Protein AF-A0A024CBN4-F1 (afdb_monomer)

Nearest PDB structures (foldseek):
  3zwu-assembly2_B  TM=9.582E-01  e=3.124E-09  Pseudomonas fluorescens Pf0-1
  3nm7-assembly1_A  TM=3.975E-01  e=1.183E+00  Borreliella burgdorferi
  3nm7-assembly2_D  TM=4.005E-01  e=1.661E+00  Borreliella burgdorferi
  3n8b-assembly1_A  TM=3.983E-01  e=2.084E+00  Borreliella burgdorferi
  3kst-assembly2_B  TM=6.652E-01  e=7.237E+00  Bacteroides thetaiotaomicron VPI-5482

Sequence (114 aa):
YNWGQYDDRFNLDREPTAANRFGWIVEIDPFDPTTPPIKHTALGRFSHEGCETTVSGDGRVVVYSGDDRRFEYVYKFVSAGKLSGDKSVDRHLLSDGTLYVARFNEDGTLDWLP

Foldseek 3Di:
DPCCVPDVLPVCVNVVCSPVVDQFDWDDDPVDPVDDIDGLCQQDGAQWPDWDWDADPVAWIKTWTWHPDPPGWIKIWTFPDGDDVPPVVVVCRSNHTHMWTWDQDPVRDIDTHD

Structure (mmCIF, N/CA/C/O backbone):
data_AF-A0A024CBN4-F1
#
_entry.id   AF-A0A024CBN4-F1
#
loop_
_atom_site.group_PDB
_atom_site.id
_atom_site.type_symbol
_atom_site.label_atom_id
_atom_site.label_alt_id
_atom_site.label_comp_id
_atom_site.label_asym_id
_atom_site.label_entity_id
_atom_site.label_seq_id
_atom_site.pdbx_PDB_ins_code
_atom_site.Cartn_x
_atom_site.Cartn_y
_atom_site.Cartn_z
_atom_site.occupancy
_atom_site.B_iso_or_equiv
_atom_site.auth_seq_id
_atom_site.auth_comp_id
_atom_site.auth_asym_id
_atom_site.auth_atom_id
_atom_site.pdbx_PDB_model_num
ATOM 1 N N . TYR A 1 1 ? 9.087 6.570 -22.763 1.00 81.06 1 TYR A N 1
ATOM 2 C CA . TYR A 1 1 ? 10.556 6.422 -22.865 1.00 81.06 1 TYR A CA 1
ATOM 3 C C . TYR A 1 1 ? 10.876 5.125 -23.595 1.00 81.06 1 TYR A C 1
ATOM 5 O O . TYR A 1 1 ? 10.141 4.168 -23.399 1.00 81.06 1 TYR A O 1
ATOM 13 N N . ASN A 1 2 ? 11.951 5.066 -24.390 1.00 92.88 2 ASN A N 1
ATOM 14 C CA . ASN A 1 2 ? 12.305 3.885 -25.203 1.00 92.88 2 ASN A CA 1
ATOM 15 C C . ASN A 1 2 ? 13.410 3.015 -24.568 1.00 92.88 2 ASN A C 1
ATOM 17 O O . ASN A 1 2 ? 14.252 2.465 -25.269 1.00 92.88 2 ASN A O 1
ATOM 21 N N . TRP A 1 3 ? 13.445 2.891 -23.237 1.00 96.81 3 TRP A N 1
ATOM 22 C CA . TRP A 1 3 ? 14.526 2.173 -22.541 1.00 96.81 3 TRP A CA 1
ATOM 23 C C . TRP A 1 3 ? 14.627 0.685 -22.902 1.00 96.81 3 TRP A C 1
ATOM 25 O O . TRP A 1 3 ? 15.734 0.162 -22.944 1.00 96.81 3 TRP A O 1
ATOM 35 N N . GLY A 1 4 ? 13.520 0.023 -23.258 1.00 96.44 4 GLY A N 1
ATOM 36 C CA . GLY A 1 4 ? 13.527 -1.384 -23.691 1.00 96.44 4 GLY A CA 1
ATOM 37 C C . GLY A 1 4 ? 14.285 -1.661 -25.001 1.00 96.44 4 GLY A C 1
ATOM 38 O O . GLY A 1 4 ? 14.508 -2.820 -25.338 1.00 96.44 4 GLY A O 1
ATOM 39 N N . GLN A 1 5 ? 14.703 -0.621 -25.737 1.00 97.06 5 GLN A N 1
ATOM 40 C CA . GLN A 1 5 ? 15.617 -0.755 -26.882 1.00 97.06 5 GLN A CA 1
ATOM 41 C C . GLN A 1 5 ? 17.088 -0.912 -26.458 1.00 97.06 5 GLN A C 1
ATOM 43 O O . GLN A 1 5 ? 17.912 -1.297 -27.283 1.00 97.06 5 GLN A O 1
ATOM 48 N N . TYR A 1 6 ? 17.419 -0.600 -25.199 1.00 97.50 6 TYR A N 1
ATOM 49 C CA . TYR A 1 6 ? 18.797 -0.488 -24.709 1.00 97.50 6 TYR A CA 1
ATOM 50 C C . TYR A 1 6 ? 19.072 -1.281 -23.419 1.00 97.50 6 TYR A C 1
ATOM 52 O O . TYR A 1 6 ? 20.226 -1.602 -23.154 1.00 97.50 6 TYR A O 1
ATOM 60 N N . ASP A 1 7 ? 18.046 -1.597 -22.623 1.00 97.56 7 ASP A N 1
ATOM 61 C CA . ASP A 1 7 ? 18.143 -2.410 -21.403 1.00 97.56 7 ASP A CA 1
ATOM 62 C C . ASP A 1 7 ? 17.001 -3.441 -21.382 1.00 97.56 7 ASP A C 1
ATOM 64 O O . ASP A 1 7 ? 15.817 -3.084 -21.326 1.00 97.56 7 ASP A O 1
ATOM 68 N N . ASP A 1 8 ? 17.375 -4.724 -21.419 1.00 97.12 8 ASP A N 1
ATOM 69 C CA . ASP A 1 8 ? 16.457 -5.869 -21.464 1.00 97.12 8 ASP A CA 1
ATOM 70 C C . ASP A 1 8 ? 15.470 -5.876 -20.296 1.00 97.12 8 ASP A C 1
ATOM 72 O O . ASP A 1 8 ? 14.327 -6.297 -20.463 1.00 97.12 8 ASP A O 1
ATOM 76 N N . ARG A 1 9 ? 15.845 -5.310 -19.143 1.00 96.44 9 ARG A N 1
ATOM 77 C CA . ARG A 1 9 ? 14.968 -5.190 -17.970 1.00 96.44 9 ARG A CA 1
ATOM 78 C C . ARG A 1 9 ? 13.684 -4.406 -18.252 1.00 96.44 9 ARG A C 1
ATOM 80 O O . ARG A 1 9 ? 12.695 -4.592 -17.545 1.00 96.44 9 ARG A O 1
ATOM 87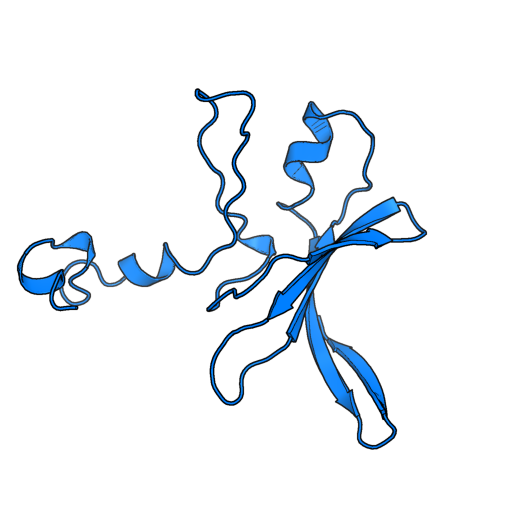 N N . PHE A 1 10 ? 13.693 -3.512 -19.240 1.00 97.25 10 PHE A N 1
ATOM 88 C CA . PHE A 1 10 ? 12.525 -2.730 -19.662 1.00 97.25 10 PHE A CA 1
ATOM 89 C C . PHE A 1 10 ? 11.892 -3.240 -20.963 1.00 97.25 10 PHE A C 1
ATOM 91 O O . PHE A 1 10 ? 10.952 -2.622 -21.464 1.00 97.25 10 PHE A O 1
ATOM 98 N N . ASN A 1 11 ? 12.393 -4.341 -21.522 1.00 97.25 11 ASN A N 1
ATOM 99 C CA . ASN A 1 11 ? 11.840 -4.979 -22.705 1.00 97.25 11 ASN A CA 1
ATOM 100 C C . ASN A 1 11 ? 10.884 -6.106 -22.286 1.00 97.25 11 ASN A C 1
ATOM 102 O O . ASN A 1 11 ? 11.325 -7.161 -21.843 1.00 97.25 11 ASN A O 1
ATOM 106 N N . LEU A 1 12 ? 9.573 -5.900 -22.439 1.00 95.62 12 LEU A N 1
ATOM 107 C CA . LEU A 1 12 ? 8.568 -6.882 -22.009 1.00 95.62 12 LEU A CA 1
ATOM 108 C C . LEU A 1 12 ? 8.529 -8.152 -22.872 1.00 95.62 12 LEU A C 1
ATOM 110 O O . LEU A 1 12 ? 8.056 -9.176 -22.388 1.00 95.62 12 LEU A O 1
ATOM 114 N N . ASP A 1 13 ? 9.066 -8.117 -24.094 1.00 96.62 13 ASP A N 1
ATOM 115 C CA . ASP A 1 13 ? 9.187 -9.317 -24.930 1.00 96.62 13 ASP A CA 1
ATOM 116 C C . ASP A 1 13 ? 10.303 -10.246 -24.418 1.00 96.62 13 ASP A C 1
ATOM 118 O O . ASP A 1 13 ? 10.256 -11.455 -24.642 1.00 96.62 13 ASP A O 1
ATOM 122 N N . ARG A 1 14 ? 11.307 -9.693 -23.717 1.00 97.44 14 ARG A N 1
ATOM 123 C CA . ARG A 1 14 ? 12.433 -10.442 -23.124 1.00 97.44 14 ARG A CA 1
ATOM 124 C C . ARG A 1 14 ? 12.229 -10.744 -21.639 1.00 97.44 14 ARG A C 1
ATOM 126 O O . ARG A 1 14 ? 12.519 -11.846 -21.188 1.00 97.44 14 ARG A O 1
ATOM 133 N N . GLU A 1 15 ? 11.700 -9.780 -20.893 1.00 97.44 15 GLU A N 1
ATOM 134 C CA . GLU A 1 15 ? 11.504 -9.819 -19.442 1.00 97.44 15 GLU A CA 1
ATOM 135 C C . GLU A 1 15 ? 10.019 -9.572 -19.086 1.00 97.44 15 GLU A C 1
ATOM 137 O O . GLU A 1 15 ? 9.667 -8.548 -18.488 1.00 97.44 15 GLU A O 1
ATOM 142 N N . PRO A 1 16 ? 9.102 -10.501 -19.418 1.00 96.62 16 PRO A N 1
ATOM 143 C CA . PRO A 1 16 ? 7.653 -10.267 -19.352 1.00 96.62 16 PRO A CA 1
ATOM 144 C C . PRO A 1 16 ? 7.123 -10.003 -17.936 1.00 96.62 16 PRO A C 1
ATOM 146 O O . PRO A 1 16 ? 6.111 -9.328 -17.754 1.00 96.62 16 PRO A O 1
ATOM 149 N N . THR A 1 17 ? 7.814 -10.487 -16.902 1.00 96.88 17 THR A N 1
ATOM 150 C CA . THR A 1 17 ? 7.438 -10.259 -15.497 1.00 96.88 17 THR A CA 1
ATOM 151 C C . THR A 1 17 ? 8.077 -9.001 -14.906 1.00 96.88 17 THR A C 1
ATOM 153 O O . THR A 1 17 ? 7.800 -8.657 -13.754 1.00 96.88 17 THR A O 1
ATOM 156 N N . ALA A 1 18 ? 8.911 -8.273 -15.664 1.00 95.81 18 ALA A N 1
ATOM 157 C CA . ALA A 1 18 ? 9.590 -7.077 -15.174 1.00 95.81 18 ALA A CA 1
ATOM 158 C C . ALA A 1 18 ? 8.634 -6.041 -14.608 1.00 95.81 18 ALA A C 1
ATOM 160 O O . ALA A 1 18 ? 8.855 -5.559 -13.498 1.00 95.81 18 ALA A O 1
ATOM 161 N N . ALA A 1 19 ? 7.539 -5.772 -15.317 1.00 95.50 19 ALA A N 1
ATOM 162 C CA . ALA A 1 19 ? 6.537 -4.808 -14.890 1.00 95.50 19 ALA A CA 1
ATOM 163 C C . ALA A 1 19 ? 5.934 -5.137 -13.512 1.00 95.50 19 ALA A C 1
ATOM 165 O O . ALA A 1 19 ? 5.609 -4.219 -12.757 1.00 95.50 19 ALA A O 1
ATOM 166 N N . ASN A 1 20 ? 5.825 -6.419 -13.145 1.00 97.69 20 ASN A N 1
ATOM 167 C CA . ASN A 1 20 ? 5.248 -6.846 -11.863 1.00 97.69 20 ASN A CA 1
ATOM 168 C C . ASN A 1 20 ? 6.157 -6.511 -10.672 1.00 97.69 20 ASN A C 1
ATOM 170 O O . ASN A 1 20 ? 5.701 -6.440 -9.535 1.00 97.69 20 ASN A O 1
ATOM 174 N N . ARG A 1 21 ? 7.443 -6.237 -10.919 1.00 97.31 21 ARG A N 1
ATOM 175 C CA . ARG A 1 21 ? 8.410 -5.830 -9.890 1.00 97.31 21 ARG A CA 1
ATOM 176 C C . ARG A 1 21 ? 8.324 -4.332 -9.548 1.00 97.31 21 ARG A C 1
ATOM 178 O O . ARG A 1 21 ? 9.074 -3.884 -8.683 1.00 97.31 21 ARG A O 1
ATOM 185 N N . PHE A 1 22 ? 7.435 -3.561 -10.180 1.00 97.19 22 PHE A N 1
ATOM 186 C CA . PHE A 1 22 ? 7.248 -2.115 -9.969 1.00 97.19 22 PHE A CA 1
ATOM 187 C C . PHE A 1 22 ? 5.781 -1.765 -9.673 1.00 97.19 22 PHE A C 1
ATOM 189 O O . PHE A 1 22 ? 4.898 -2.590 -9.904 1.00 97.19 22 PHE A O 1
ATOM 196 N N . GLY A 1 23 ? 5.537 -0.535 -9.202 1.00 97.56 23 GLY A N 1
ATOM 197 C CA . GLY A 1 23 ? 4.208 -0.063 -8.781 1.00 97.56 23 GLY A CA 1
ATOM 198 C C . GLY A 1 23 ? 3.876 -0.403 -7.326 1.00 97.56 23 GLY A C 1
ATOM 199 O O . GLY A 1 23 ? 2.732 -0.708 -7.020 1.00 97.56 23 GLY A O 1
ATOM 200 N N . TRP A 1 24 ? 4.884 -0.413 -6.452 1.00 98.44 24 TRP A N 1
ATOM 201 C CA . TRP A 1 24 ? 4.764 -0.766 -5.035 1.00 98.44 24 TRP A CA 1
ATOM 202 C C . TRP A 1 24 ? 5.156 0.428 -4.166 1.00 98.44 24 TRP A C 1
ATOM 204 O O . TRP A 1 24 ? 6.084 1.152 -4.534 1.00 98.44 24 TRP A O 1
ATOM 214 N N . ILE A 1 25 ? 4.534 0.569 -2.995 1.00 98.25 25 ILE A N 1
ATOM 215 C CA . ILE A 1 25 ? 5.074 1.411 -1.920 1.00 98.25 25 ILE A CA 1
ATOM 216 C C . ILE A 1 25 ? 6.395 0.798 -1.439 1.00 98.25 25 ILE A C 1
ATOM 218 O O . ILE A 1 25 ? 6.500 -0.421 -1.257 1.00 98.25 25 ILE A O 1
ATOM 222 N N . VAL A 1 26 ? 7.414 1.644 -1.272 1.00 98.06 26 VAL A N 1
ATOM 223 C CA . VAL A 1 26 ? 8.762 1.240 -0.857 1.00 98.06 26 VAL A CA 1
ATOM 224 C C . VAL A 1 26 ? 9.122 1.937 0.447 1.00 98.06 26 VAL A C 1
ATOM 226 O O . VAL A 1 26 ? 9.168 3.162 0.494 1.00 98.06 26 VAL A O 1
ATOM 229 N N . GLU A 1 27 ? 9.396 1.159 1.490 1.00 97.19 27 GLU A N 1
ATOM 230 C CA . GLU A 1 27 ? 9.907 1.667 2.761 1.00 97.19 27 GLU A CA 1
ATOM 231 C C . GLU A 1 27 ? 11.434 1.764 2.716 1.00 97.19 27 GLU A C 1
ATOM 233 O O . GLU A 1 27 ? 12.120 0.867 2.215 1.00 97.19 27 GLU A O 1
ATOM 238 N N . ILE A 1 28 ? 11.959 2.867 3.242 1.00 96.81 28 ILE A N 1
ATOM 239 C CA . ILE A 1 28 ? 13.386 3.170 3.342 1.00 96.81 28 ILE A CA 1
ATOM 240 C C . ILE A 1 28 ? 13.651 3.585 4.787 1.00 96.81 28 ILE A C 1
ATOM 242 O O . ILE A 1 28 ? 12.926 4.430 5.310 1.00 96.81 28 ILE A O 1
ATOM 246 N N . ASP A 1 29 ? 14.700 3.040 5.406 1.00 95.50 29 ASP A N 1
ATOM 247 C CA . ASP A 1 29 ? 15.215 3.562 6.673 1.00 95.50 29 ASP A CA 1
ATOM 248 C C . ASP A 1 29 ? 16.229 4.684 6.379 1.00 95.50 29 ASP A C 1
ATOM 250 O O . ASP A 1 29 ? 17.330 4.406 5.900 1.00 95.50 29 ASP A O 1
ATOM 254 N N . PRO A 1 30 ? 15.896 5.964 6.627 1.00 96.25 30 PRO A N 1
ATOM 255 C CA . PRO A 1 30 ? 16.812 7.067 6.358 1.00 96.25 30 PRO A CA 1
ATOM 256 C C . PRO A 1 30 ? 17.949 7.175 7.388 1.00 96.25 30 PRO A C 1
ATOM 258 O O . PRO A 1 30 ? 18.884 7.946 7.169 1.00 96.25 30 PRO A O 1
ATOM 261 N N . PHE A 1 31 ? 17.879 6.451 8.511 1.00 95.88 31 PHE A N 1
ATOM 262 C CA . PHE A 1 31 ? 18.888 6.483 9.573 1.00 95.88 31 PHE A CA 1
ATOM 263 C C . PHE A 1 31 ? 19.918 5.355 9.460 1.00 95.88 31 PHE A C 1
ATOM 265 O O . PHE A 1 31 ? 20.973 5.442 10.090 1.00 95.88 31 PHE A O 1
ATOM 272 N N . ASP A 1 32 ? 19.641 4.329 8.653 1.00 95.12 32 ASP A N 1
ATOM 273 C CA . ASP A 1 32 ? 20.559 3.227 8.382 1.00 95.12 32 ASP A CA 1
ATOM 274 C C . ASP A 1 32 ? 20.743 3.015 6.867 1.00 95.12 32 ASP A C 1
ATOM 276 O O . ASP A 1 32 ? 19.947 2.320 6.231 1.00 95.12 32 ASP A 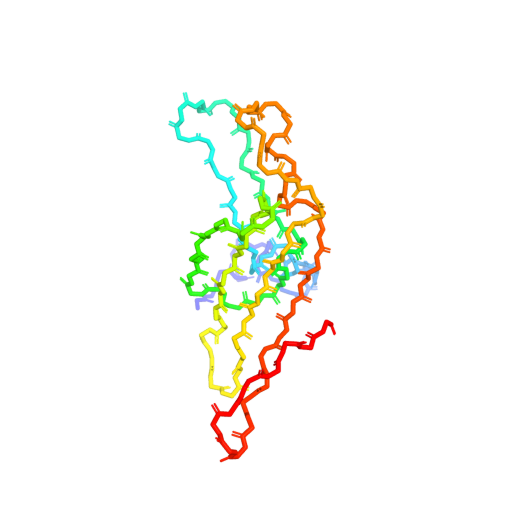O 1
ATOM 280 N N . PRO A 1 33 ? 21.830 3.542 6.270 1.00 95.19 33 PRO A N 1
ATOM 281 C CA . PRO A 1 33 ? 22.086 3.411 4.837 1.00 95.19 33 PRO A CA 1
ATOM 282 C C . PRO A 1 33 ? 22.440 1.979 4.406 1.00 95.19 33 PRO A C 1
ATOM 284 O O . PRO A 1 33 ? 22.572 1.723 3.209 1.00 95.19 33 PRO A O 1
ATOM 287 N N . THR A 1 34 ? 22.646 1.055 5.350 1.00 97.00 34 THR A N 1
ATOM 288 C CA . THR A 1 34 ? 22.939 -0.352 5.050 1.00 97.00 34 THR A CA 1
ATOM 289 C C . THR A 1 34 ? 21.680 -1.208 4.950 1.00 97.00 34 THR A C 1
ATOM 291 O O . THR A 1 34 ? 21.730 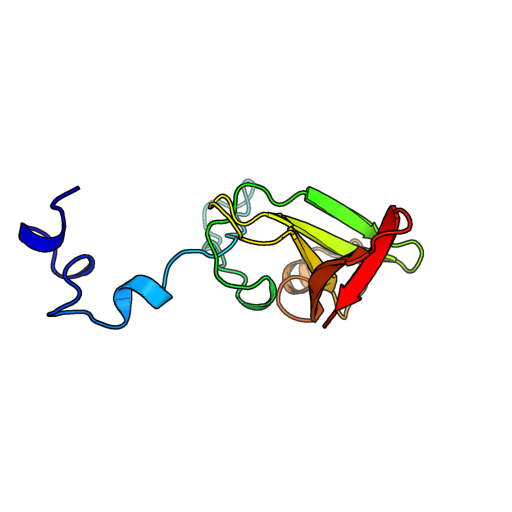-2.285 4.353 1.00 97.00 34 THR A O 1
ATOM 294 N N . THR A 1 35 ? 20.549 -0.727 5.477 1.00 94.69 35 THR A N 1
ATOM 295 C CA . THR A 1 35 ? 19.270 -1.433 5.402 1.00 94.69 35 THR A CA 1
ATOM 296 C C . THR A 1 35 ? 18.720 -1.377 3.968 1.00 94.69 35 THR A C 1
ATOM 298 O O . THR A 1 35 ? 18.476 -0.290 3.437 1.00 94.69 35 THR A O 1
ATOM 301 N N . PRO A 1 36 ? 18.489 -2.531 3.309 1.00 96.06 36 PRO A N 1
ATOM 302 C CA . PRO A 1 36 ? 17.881 -2.550 1.985 1.00 96.06 36 PRO A CA 1
ATOM 303 C C . PRO A 1 36 ? 16.435 -2.029 2.029 1.00 96.06 36 PRO A C 1
ATOM 305 O O . PRO A 1 36 ? 15.677 -2.448 2.907 1.00 96.06 36 PRO A O 1
ATOM 308 N N . PRO A 1 37 ? 16.008 -1.188 1.067 1.00 97.00 37 PRO A N 1
ATOM 309 C CA . PRO A 1 37 ? 14.611 -0.788 0.947 1.00 97.00 37 PRO A CA 1
ATOM 310 C C . PRO A 1 37 ? 13.681 -1.986 0.727 1.00 97.00 37 PRO A C 1
ATOM 312 O O . PRO A 1 37 ? 14.034 -2.939 0.025 1.00 97.00 37 PRO A O 1
ATOM 315 N N . ILE A 1 38 ? 12.465 -1.911 1.265 1.00 97.25 38 ILE A N 1
ATOM 316 C CA . ILE A 1 38 ? 11.484 -3.003 1.221 1.00 97.25 38 ILE A CA 1
ATOM 317 C C . ILE A 1 38 ? 10.288 -2.583 0.371 1.00 97.25 38 ILE A C 1
ATOM 319 O O . ILE A 1 38 ? 9.703 -1.529 0.591 1.00 97.25 38 ILE A O 1
ATOM 323 N N . LYS A 1 39 ? 9.896 -3.419 -0.597 1.00 98.25 39 LYS A N 1
ATOM 324 C CA . LYS A 1 39 ? 8.647 -3.245 -1.355 1.00 98.25 39 LYS A CA 1
ATOM 325 C C . LYS A 1 39 ? 7.506 -3.922 -0.600 1.00 98.25 39 LYS A C 1
ATOM 327 O O . LYS A 1 39 ? 7.493 -5.150 -0.506 1.00 98.25 39 LYS A O 1
ATOM 332 N N . HIS A 1 40 ? 6.543 -3.152 -0.104 1.00 97.94 40 HIS A N 1
ATOM 333 C CA . HIS A 1 40 ? 5.442 -3.689 0.699 1.00 97.94 40 HIS A CA 1
ATOM 334 C C . HIS A 1 40 ? 4.274 -4.138 -0.166 1.00 97.94 40 HIS A C 1
ATOM 336 O O . HIS A 1 40 ? 3.371 -3.374 -0.497 1.00 97.94 40 HIS A O 1
ATOM 342 N N . THR A 1 41 ? 4.301 -5.414 -0.544 1.00 98.31 41 THR A N 1
ATOM 343 C CA . THR A 1 41 ? 3.310 -5.979 -1.471 1.00 98.31 41 THR A CA 1
ATOM 344 C C . THR A 1 41 ? 1.896 -6.082 -0.893 1.00 98.31 41 THR A C 1
ATOM 346 O O . THR A 1 41 ? 0.934 -6.042 -1.658 1.00 98.31 41 THR A O 1
ATOM 349 N N . ALA A 1 42 ? 1.753 -6.128 0.436 1.00 98.44 42 ALA A N 1
ATOM 350 C CA . ALA A 1 42 ? 0.455 -6.158 1.112 1.00 98.44 42 ALA A CA 1
ATOM 351 C C . ALA A 1 42 ? -0.373 -4.874 0.899 1.00 98.44 42 ALA A C 1
ATOM 353 O O . ALA A 1 42 ? -1.594 -4.904 1.030 1.00 98.44 42 ALA A O 1
ATOM 354 N N . LEU A 1 43 ? 0.268 -3.762 0.515 1.00 98.56 43 LEU A N 1
ATOM 355 C CA . LEU A 1 43 ? -0.398 -2.489 0.211 1.00 98.56 43 LEU A CA 1
ATOM 356 C C . LEU A 1 43 ? -0.903 -2.411 -1.245 1.00 98.56 43 LEU A C 1
ATOM 358 O O . LEU A 1 43 ? -1.469 -1.398 -1.649 1.00 98.56 43 LEU A O 1
ATOM 362 N N . GLY A 1 44 ? -0.722 -3.474 -2.035 1.00 98.19 44 GLY A N 1
ATOM 363 C CA . GLY A 1 44 ? -1.221 -3.568 -3.406 1.00 98.19 44 GLY A CA 1
ATOM 364 C C . GLY A 1 44 ? -0.318 -2.922 -4.462 1.00 98.19 44 GLY A C 1
ATOM 365 O O . GLY A 1 44 ? 0.590 -2.137 -4.171 1.00 98.19 44 GLY A O 1
ATOM 366 N N . ARG A 1 45 ? -0.568 -3.288 -5.727 1.00 98.25 45 ARG A N 1
ATOM 367 C CA . ARG A 1 45 ? 0.198 -2.828 -6.894 1.00 98.25 45 ARG A CA 1
ATOM 368 C C . ARG A 1 45 ? -0.644 -1.951 -7.811 1.00 98.25 45 ARG A C 1
ATOM 370 O O . ARG A 1 45 ? -1.504 -2.472 -8.516 1.00 98.25 45 ARG A O 1
ATOM 377 N N . PHE A 1 46 ? -0.321 -0.665 -7.870 1.00 97.62 46 PHE A N 1
ATOM 378 C CA . PHE A 1 46 ? -0.968 0.327 -8.734 1.00 97.62 46 PHE A CA 1
ATOM 379 C C . PHE A 1 46 ? -0.088 1.586 -8.868 1.00 97.62 46 PHE A C 1
ATOM 381 O O . PHE A 1 46 ? 1.077 1.572 -8.455 1.00 97.62 46 PHE A O 1
ATOM 388 N N . SER A 1 47 ? -0.580 2.656 -9.502 1.00 97.56 47 SER A N 1
ATOM 389 C CA . SER A 1 47 ? 0.176 3.911 -9.671 1.00 97.56 47 SER A CA 1
ATOM 390 C C . SER A 1 47 ? 0.012 4.787 -8.434 1.00 97.56 47 SER A C 1
ATOM 392 O O . SER A 1 47 ? -0.674 5.802 -8.463 1.00 97.56 47 SER A O 1
ATOM 394 N N . HIS A 1 48 ? 0.626 4.349 -7.335 1.00 98.12 48 HIS A N 1
ATOM 395 C CA . HIS A 1 48 ? 0.596 5.057 -6.056 1.00 98.12 48 HIS A CA 1
ATOM 396 C C . HIS A 1 48 ? 1.033 6.520 -6.220 1.00 98.12 48 HIS A C 1
ATOM 398 O O . HIS A 1 48 ? 2.159 6.780 -6.644 1.00 98.12 48 HIS A O 1
ATOM 404 N N . GLU A 1 49 ? 0.158 7.455 -5.850 1.00 96.19 49 GLU A N 1
ATOM 405 C CA . GLU A 1 49 ? 0.490 8.885 -5.747 1.00 96.19 49 GLU A CA 1
ATOM 406 C C . GLU A 1 49 ? 1.067 9.227 -4.364 1.00 96.19 49 GLU A C 1
ATOM 408 O O . GLU A 1 49 ? 2.093 9.894 -4.241 1.00 96.19 49 GLU A O 1
ATOM 413 N N . GLY A 1 50 ? 0.407 8.732 -3.313 1.00 90.69 50 GLY A N 1
ATOM 414 C CA . GLY A 1 50 ? 0.707 9.028 -1.916 1.00 90.69 50 GLY A CA 1
ATOM 415 C C . GLY A 1 50 ? 0.604 7.799 -1.012 1.00 90.69 50 GLY A C 1
ATOM 416 O O . GLY A 1 50 ? 0.214 6.714 -1.440 1.00 90.69 50 GLY A O 1
ATOM 417 N N . CYS A 1 51 ? 0.980 7.986 0.253 1.00 96.44 51 CYS A N 1
ATOM 418 C CA . CYS A 1 51 ? 1.033 6.953 1.291 1.00 96.44 51 CYS A CA 1
ATOM 419 C C . CYS A 1 51 ? 0.715 7.586 2.660 1.00 96.44 51 CYS A C 1
ATOM 421 O O . CYS A 1 51 ? 1.545 7.608 3.573 1.00 96.44 51 CYS A O 1
ATOM 423 N N . GLU A 1 52 ? -0.471 8.183 2.780 1.00 98.19 52 GLU A N 1
ATOM 424 C CA . GLU A 1 52 ? -0.880 8.916 3.981 1.00 98.19 52 GLU A CA 1
ATOM 425 C C . GLU A 1 52 ? -1.100 7.938 5.137 1.00 98.19 52 GLU A C 1
ATOM 427 O O . GLU A 1 52 ? -1.920 7.026 5.042 1.00 98.19 52 GLU A O 1
ATOM 432 N N . THR A 1 53 ? -0.351 8.104 6.227 1.00 97.69 53 THR A N 1
ATOM 433 C CA . THR A 1 53 ? -0.263 7.103 7.296 1.00 97.69 53 THR A CA 1
ATOM 434 C C . THR A 1 53 ? -0.826 7.642 8.602 1.00 97.69 53 THR A C 1
ATOM 436 O O . THR A 1 53 ? -0.487 8.735 9.044 1.00 97.69 53 THR A O 1
ATOM 439 N N . THR A 1 54 ? -1.658 6.845 9.265 1.00 98.19 54 THR A N 1
ATOM 440 C CA . THR A 1 54 ? -2.215 7.161 10.581 1.00 98.19 54 THR A CA 1
ATOM 441 C C . THR A 1 54 ? -2.292 5.913 11.460 1.00 98.19 54 THR A C 1
ATOM 443 O O . THR A 1 54 ? -2.002 4.801 11.016 1.00 98.19 54 THR A O 1
ATOM 446 N N . VAL A 1 55 ? -2.677 6.088 12.723 1.00 98.31 55 VAL A N 1
ATOM 447 C CA . VAL A 1 55 ? -2.899 4.994 13.673 1.00 98.31 55 VAL A CA 1
ATOM 448 C C . VAL A 1 55 ? -4.369 4.998 14.072 1.00 98.31 55 VAL A C 1
ATOM 450 O O . VAL A 1 55 ? -4.903 6.018 14.507 1.00 98.31 55 VAL A O 1
ATOM 453 N N . SER A 1 56 ? -5.047 3.865 13.904 1.00 98.06 56 SER A N 1
ATOM 454 C CA . SER A 1 56 ? -6.447 3.707 14.298 1.00 98.06 56 SER A CA 1
ATOM 455 C C . SER A 1 56 ? -6.614 3.769 15.818 1.00 98.06 56 SER A C 1
ATOM 457 O O . SER A 1 56 ? -5.678 3.533 16.580 1.00 98.06 56 SER A O 1
ATOM 459 N N . GLY A 1 57 ? -7.842 4.012 16.287 1.00 98.19 57 GLY A N 1
ATOM 460 C CA . GLY A 1 57 ? -8.135 4.084 17.726 1.00 98.19 57 GLY A CA 1
ATOM 461 C C . GLY A 1 57 ? -7.834 2.798 18.511 1.00 98.19 57 GLY A C 1
ATOM 462 O O . GLY A 1 57 ? -7.661 2.852 19.724 1.00 98.19 57 GLY A O 1
ATOM 463 N N . ASP A 1 58 ? -7.736 1.647 17.837 1.00 97.56 58 ASP A N 1
ATOM 464 C CA . ASP A 1 58 ? -7.327 0.370 18.436 1.00 97.56 58 ASP A CA 1
ATOM 465 C C . ASP A 1 58 ? -5.813 0.086 18.335 1.00 97.56 58 ASP A C 1
ATOM 467 O O . ASP A 1 58 ? -5.365 -0.956 18.828 1.00 97.56 58 ASP A O 1
ATOM 471 N N . GLY A 1 59 ? -5.037 1.009 17.753 1.00 98.31 59 GLY A N 1
ATOM 472 C CA . GLY A 1 59 ? -3.573 1.002 17.711 1.00 98.31 59 GLY A CA 1
ATOM 473 C C . GLY A 1 59 ? -2.944 0.393 16.456 1.00 98.31 59 GLY A C 1
ATOM 474 O O . GLY A 1 59 ? -1.743 0.142 16.463 1.00 98.31 59 GLY A O 1
ATOM 475 N N . ARG A 1 60 ? -3.705 0.108 15.395 1.00 98.62 60 ARG A N 1
ATOM 476 C CA . ARG A 1 60 ? -3.175 -0.463 14.142 1.00 98.62 60 ARG A CA 1
ATOM 477 C C . ARG A 1 60 ? -2.721 0.631 13.183 1.00 98.62 60 ARG A C 1
ATOM 479 O O . ARG A 1 60 ? -3.266 1.732 13.186 1.00 98.62 60 ARG A O 1
ATOM 486 N N . VAL A 1 61 ? -1.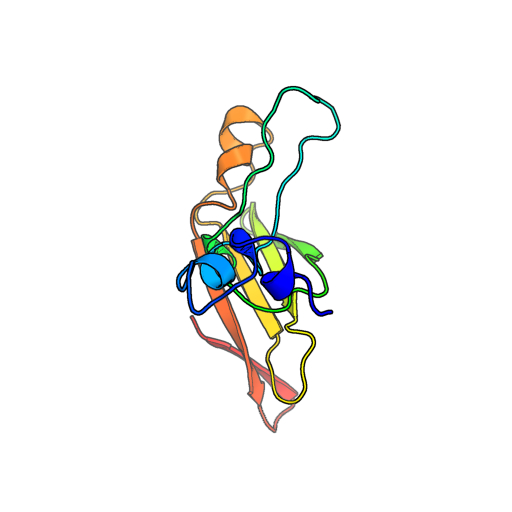735 0.323 12.348 1.00 98.44 61 VAL A N 1
ATOM 487 C CA . VAL A 1 61 ? -1.275 1.228 11.292 1.00 98.44 61 VAL A CA 1
ATOM 488 C C . VAL A 1 61 ? -2.286 1.195 10.151 1.00 98.44 61 VAL A C 1
ATOM 490 O O . VAL A 1 61 ? -2.705 0.126 9.704 1.00 98.44 61 VAL A O 1
ATOM 493 N N . VAL A 1 62 ? -2.682 2.375 9.688 1.00 98.69 62 VAL A N 1
ATOM 494 C CA . VAL A 1 62 ? -3.583 2.565 8.553 1.00 98.69 62 VAL A CA 1
ATOM 495 C C . VAL A 1 62 ? -2.869 3.408 7.508 1.00 98.69 62 VAL A C 1
ATOM 497 O O . VAL A 1 62 ? -2.334 4.463 7.839 1.00 98.69 62 VAL A O 1
ATOM 500 N N . VAL A 1 63 ? -2.882 2.960 6.255 1.00 98.69 63 VAL A N 1
ATOM 501 C CA . VAL A 1 63 ? -2.299 3.687 5.122 1.00 98.69 63 VAL A CA 1
ATOM 502 C C . VAL A 1 63 ? -3.383 3.954 4.090 1.00 98.69 63 VAL A C 1
ATOM 504 O O . VAL A 1 63 ? -4.008 3.010 3.617 1.00 98.69 63 VAL A O 1
ATOM 507 N N . TYR A 1 64 ? -3.595 5.214 3.725 1.00 98.56 64 TYR A N 1
ATOM 508 C CA . TYR A 1 64 ? -4.455 5.623 2.617 1.00 98.56 64 TYR A CA 1
ATOM 509 C C . TYR A 1 64 ? -3.608 5.949 1.385 1.00 98.56 64 TYR A C 1
ATOM 511 O O . TYR A 1 64 ? -2.590 6.640 1.481 1.00 98.56 64 TYR A O 1
ATOM 519 N N . SER A 1 65 ? -4.036 5.478 0.217 1.00 98.38 65 SER A N 1
ATOM 520 C CA . SER A 1 65 ? -3.358 5.739 -1.056 1.00 98.38 65 SER A CA 1
ATOM 521 C C . SER A 1 65 ? -4.353 5.845 -2.211 1.00 98.38 65 SER A C 1
ATOM 523 O O . SER A 1 65 ? -5.481 5.364 -2.126 1.00 98.38 65 SER A O 1
ATOM 525 N N . GLY A 1 66 ? -3.948 6.506 -3.293 1.00 98.06 66 GLY A N 1
ATOM 526 C CA . GLY A 1 66 ? -4.712 6.602 -4.540 1.00 98.06 66 GLY A CA 1
ATOM 527 C C . GLY A 1 66 ? -3.922 6.029 -5.714 1.00 98.06 66 GLY A C 1
ATOM 528 O O . GLY A 1 66 ? -2.688 6.039 -5.690 1.00 98.06 66 GLY A O 1
ATOM 529 N N . 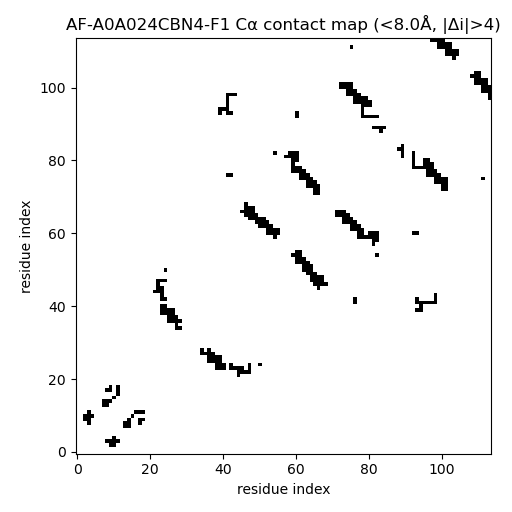ASP A 1 67 ? -4.633 5.535 -6.727 1.00 98.25 67 ASP A N 1
ATOM 530 C CA . ASP A 1 67 ? -4.065 5.220 -8.042 1.00 98.25 67 ASP A CA 1
ATOM 531 C C . ASP A 1 67 ? -4.306 6.396 -8.996 1.00 98.25 67 ASP A C 1
ATOM 533 O O . ASP A 1 67 ? -5.444 6.674 -9.376 1.00 98.25 67 ASP A O 1
ATOM 537 N N . ASP A 1 68 ? -3.236 7.106 -9.365 1.00 96.94 68 ASP A N 1
ATOM 538 C CA . ASP A 1 68 ? -3.303 8.322 -10.189 1.00 96.94 68 ASP A CA 1
ATOM 539 C C . ASP A 1 68 ? -3.485 7.996 -11.678 1.00 96.94 68 ASP A C 1
ATOM 541 O O . ASP A 1 68 ? -2.612 8.188 -12.534 1.00 96.94 68 ASP A O 1
ATOM 545 N N . ARG A 1 69 ? -4.651 7.436 -12.002 1.00 94.75 69 ARG A N 1
ATOM 546 C CA . ARG A 1 69 ? -5.137 7.286 -13.372 1.00 94.75 69 ARG A CA 1
ATOM 547 C C . ARG A 1 69 ? -6.629 7.572 -13.431 1.00 94.75 69 ARG A C 1
ATOM 549 O O . ARG A 1 69 ? -7.363 7.526 -12.448 1.00 94.75 69 ARG A O 1
ATOM 556 N N . ARG A 1 70 ? -7.103 7.866 -14.641 1.00 95.94 70 ARG A N 1
ATOM 557 C CA . ARG A 1 70 ? -8.532 8.080 -14.884 1.00 95.94 70 ARG A CA 1
ATOM 558 C C . ARG A 1 70 ? -9.306 6.801 -14.583 1.00 95.94 70 ARG A C 1
ATOM 560 O O . ARG A 1 70 ? -8.964 5.759 -15.131 1.00 95.94 70 ARG A O 1
ATOM 567 N N . PHE A 1 71 ? -10.393 6.947 -13.828 1.00 94.44 71 PHE A N 1
ATOM 568 C CA . PHE A 1 71 ? -11.305 5.862 -13.453 1.00 94.44 71 PHE A CA 1
ATOM 569 C C . PHE A 1 71 ? -10.683 4.769 -12.568 1.00 94.44 71 PHE A C 1
ATOM 571 O O . PHE A 1 71 ? -11.172 3.644 -12.577 1.00 94.44 71 PHE A O 1
ATOM 578 N N . GLU A 1 72 ? -9.650 5.105 -11.793 1.00 97.56 72 GLU A N 1
ATOM 579 C CA . GLU A 1 72 ? -9.113 4.235 -10.740 1.00 97.56 7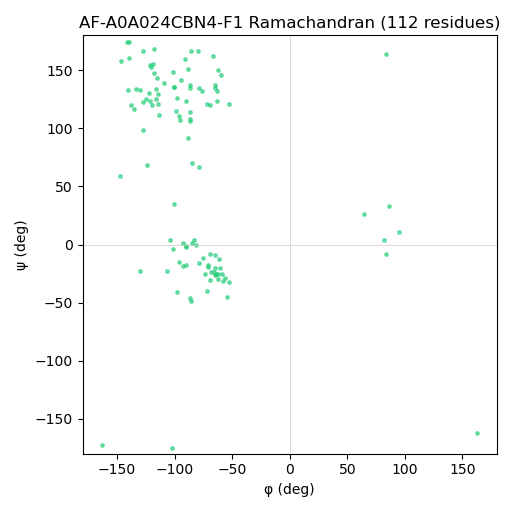2 GLU A CA 1
ATOM 580 C C . GLU A 1 72 ? -9.571 4.685 -9.338 1.00 97.56 72 GLU A C 1
ATOM 582 O O . GLU A 1 72 ? -10.414 5.575 -9.194 1.00 97.56 72 GLU A O 1
ATOM 587 N N . TYR A 1 73 ? -9.061 4.024 -8.296 1.00 97.69 73 TYR A N 1
ATOM 588 C CA . TYR A 1 73 ? -9.672 3.996 -6.967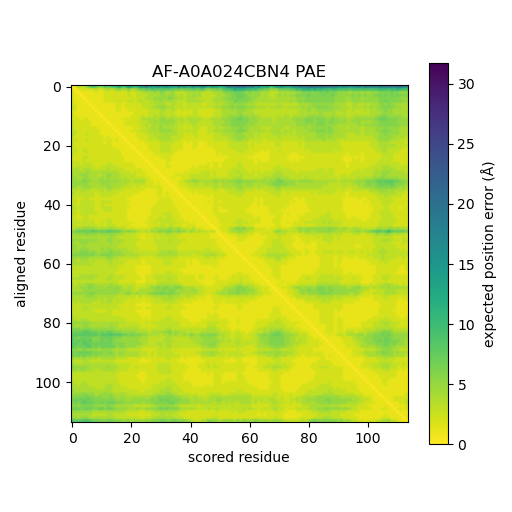 1.00 97.69 73 TYR A CA 1
ATOM 589 C C . TYR A 1 73 ? -8.805 4.601 -5.853 1.00 97.69 73 TYR A C 1
ATOM 591 O O . TYR A 1 73 ? -7.603 4.832 -6.001 1.00 97.69 73 TYR A O 1
ATOM 599 N N . VAL A 1 74 ? -9.447 4.797 -4.697 1.00 98.19 74 VAL A N 1
ATOM 600 C CA . VAL A 1 74 ? -8.808 5.104 -3.411 1.00 98.19 74 VAL A CA 1
ATOM 601 C C . VAL A 1 74 ? -8.745 3.830 -2.575 1.00 98.19 74 VAL A C 1
ATOM 603 O O . VAL A 1 74 ? -9.732 3.102 -2.459 1.00 98.19 74 VAL A O 1
ATOM 606 N N . TYR A 1 75 ? -7.596 3.588 -1.960 1.00 98.62 75 TYR A N 1
ATOM 607 C CA . TYR A 1 75 ? -7.290 2.395 -1.188 1.00 98.62 75 TYR A CA 1
ATOM 608 C C . TYR A 1 75 ? -6.980 2.734 0.269 1.00 98.62 75 TYR A C 1
ATOM 610 O O . TYR A 1 75 ? -6.544 3.838 0.606 1.00 98.62 75 TYR A O 1
ATOM 618 N N . LYS A 1 76 ? -7.199 1.751 1.142 1.00 98.56 76 LYS A N 1
ATOM 619 C CA . LYS A 1 76 ? -6.829 1.794 2.557 1.00 98.56 76 LYS A CA 1
ATOM 620 C C . LYS A 1 76 ? -6.241 0.455 2.964 1.00 98.56 76 LYS A C 1
ATOM 622 O O . LYS A 1 76 ? -6.943 -0.544 2.925 1.00 98.56 76 LYS A O 1
ATOM 627 N N . PHE A 1 77 ? -5.003 0.420 3.423 1.00 98.81 77 PHE A N 1
ATOM 628 C CA . PHE A 1 77 ? -4.429 -0.739 4.098 1.00 98.81 77 PHE A CA 1
ATOM 629 C C . PHE A 1 77 ? -4.579 -0.596 5.615 1.00 98.81 77 PHE A C 1
ATOM 631 O O . PHE A 1 77 ? -4.419 0.500 6.150 1.00 98.81 77 PHE A O 1
ATOM 638 N N . VAL A 1 78 ? -4.875 -1.693 6.313 1.00 98.75 78 VAL A N 1
ATOM 639 C CA . VAL A 1 78 ? -4.886 -1.764 7.782 1.00 98.75 78 VAL A CA 1
ATOM 640 C C . VAL A 1 78 ? -4.025 -2.941 8.224 1.00 98.75 78 VAL A C 1
ATOM 642 O O . VAL A 1 78 ? -4.316 -4.075 7.842 1.00 98.75 78 VAL A O 1
ATOM 645 N N . SER A 1 79 ? -3.004 -2.688 9.044 1.00 98.81 79 SER A N 1
ATOM 646 C CA . SER A 1 79 ? -2.102 -3.732 9.544 1.00 98.81 79 SER A CA 1
ATOM 647 C C . SER A 1 79 ? -2.837 -4.770 10.396 1.00 98.81 79 SER A C 1
ATOM 649 O O . SER A 1 79 ? -3.815 -4.459 11.080 1.00 98.81 79 SER A O 1
ATOM 651 N N . ALA A 1 80 ? -2.349 -6.010 10.406 1.00 98.25 80 ALA A N 1
ATOM 652 C CA . ALA A 1 80 ? -2.832 -7.042 11.325 1.00 98.25 80 ALA A CA 1
ATOM 653 C C . ALA A 1 80 ? -2.367 -6.765 12.769 1.00 98.25 80 ALA A C 1
ATOM 655 O O . ALA A 1 80 ? -3.130 -6.925 13.725 1.00 98.25 80 ALA A O 1
ATOM 656 N N . GLY A 1 81 ? -1.118 -6.310 12.919 1.00 97.75 81 GLY A N 1
ATOM 657 C CA . GLY A 1 81 ? -0.500 -5.951 14.197 1.00 97.75 81 GLY A CA 1
ATOM 658 C C . GLY A 1 81 ? -0.783 -4.515 14.643 1.00 97.75 81 GLY A C 1
ATOM 659 O O . GLY A 1 81 ? -1.235 -3.677 13.859 1.00 97.75 81 GLY A O 1
ATOM 660 N N . LYS A 1 82 ? -0.487 -4.229 15.914 1.00 98.25 82 LYS A N 1
ATOM 661 C CA . LYS A 1 82 ? -0.570 -2.890 16.513 1.00 98.25 82 LYS A CA 1
ATOM 662 C C . LYS A 1 82 ? 0.811 -2.260 16.613 1.00 98.25 82 LYS A C 1
ATOM 664 O O . LYS A 1 82 ? 1.782 -2.972 16.853 1.00 98.25 82 LYS A O 1
ATOM 669 N N . LEU A 1 83 ? 0.867 -0.937 16.495 1.00 97.50 83 LEU A N 1
ATOM 670 C CA . LEU A 1 83 ? 2.076 -0.169 16.748 1.00 97.50 83 LEU A CA 1
ATOM 671 C C . LEU A 1 83 ? 2.481 -0.322 18.218 1.00 97.50 83 LEU A C 1
ATOM 673 O O . LEU A 1 83 ? 1.690 -0.046 19.124 1.00 97.50 83 LEU A O 1
ATOM 677 N N . SER A 1 84 ? 3.706 -0.789 18.436 1.00 96.50 84 SER A N 1
ATOM 678 C CA . SER A 1 84 ? 4.231 -1.137 19.757 1.00 96.50 84 SER A CA 1
ATOM 679 C C . SER A 1 84 ? 5.254 -0.129 20.282 1.00 96.50 84 SER A C 1
ATOM 681 O O . SER A 1 84 ? 5.454 -0.033 21.492 1.00 96.50 84 SER A O 1
ATOM 683 N N . GLY A 1 85 ? 5.894 0.629 19.386 1.00 94.69 85 GLY A N 1
ATOM 684 C CA . GLY A 1 85 ? 7.050 1.473 19.681 1.00 94.69 85 GLY A CA 1
ATOM 685 C C . GLY A 1 85 ? 8.382 0.711 19.653 1.00 94.69 85 GLY A C 1
ATOM 686 O O . GLY A 1 85 ? 9.441 1.341 19.699 1.00 94.69 85 GLY A O 1
ATOM 687 N N . ASP A 1 86 ? 8.358 -0.621 19.547 1.00 95.50 86 ASP A N 1
ATOM 688 C CA . ASP A 1 86 ? 9.546 -1.433 19.304 1.00 95.50 86 ASP A CA 1
ATOM 689 C C . ASP A 1 86 ? 9.797 -1.520 17.797 1.00 95.50 86 ASP A C 1
ATOM 691 O O . ASP A 1 86 ? 9.120 -2.250 17.073 1.00 95.50 86 ASP A O 1
ATOM 695 N N . LYS A 1 87 ? 10.824 -0.806 17.323 1.00 90.31 87 LYS A N 1
ATOM 696 C CA . LYS A 1 87 ? 11.216 -0.794 15.905 1.00 90.31 87 LYS A CA 1
ATOM 697 C C . LYS A 1 87 ? 11.433 -2.193 15.320 1.00 90.31 87 LYS A C 1
ATOM 699 O O . LYS A 1 87 ? 11.207 -2.384 14.127 1.00 90.31 87 LYS A O 1
ATOM 704 N N . SER A 1 88 ? 11.897 -3.158 16.118 1.00 89.75 88 SER A N 1
ATOM 705 C CA . SER A 1 88 ? 12.158 -4.518 15.634 1.00 89.75 88 SER A CA 1
ATOM 706 C C . SER A 1 88 ? 10.872 -5.273 15.293 1.00 89.75 88 SER A C 1
ATOM 708 O O . SER A 1 88 ? 10.869 -6.078 14.365 1.00 89.75 88 SER A O 1
ATOM 710 N N . VAL A 1 89 ? 9.779 -4.962 15.992 1.00 91.56 89 VAL A N 1
ATOM 711 C CA . VAL A 1 89 ? 8.437 -5.493 15.738 1.00 91.56 89 VAL A CA 1
ATOM 712 C C . VAL A 1 89 ? 7.735 -4.652 14.675 1.00 91.56 89 VAL A C 1
ATOM 714 O O . VAL A 1 89 ? 7.211 -5.184 13.696 1.00 91.56 89 VAL A O 1
ATOM 717 N N . ASP A 1 90 ? 7.770 -3.329 14.838 1.00 95.12 90 ASP A N 1
ATOM 718 C CA . ASP A 1 90 ? 6.985 -2.389 14.040 1.00 95.12 90 ASP A CA 1
ATOM 719 C C . ASP A 1 90 ? 7.391 -2.386 12.556 1.00 95.12 90 ASP A C 1
ATOM 721 O O . ASP A 1 90 ? 6.548 -2.161 11.687 1.00 95.12 90 ASP A O 1
ATOM 725 N N . ARG A 1 91 ? 8.645 -2.745 12.237 1.00 92.19 91 ARG A N 1
ATOM 726 C CA . ARG A 1 91 ? 9.134 -2.866 10.849 1.00 92.19 91 ARG A CA 1
ATOM 727 C C . ARG A 1 91 ? 8.412 -3.918 10.000 1.00 92.19 91 ARG A C 1
ATOM 729 O O . ARG A 1 91 ? 8.620 -3.983 8.792 1.00 92.19 91 ARG A O 1
ATOM 736 N N . HIS A 1 92 ? 7.612 -4.782 10.622 1.00 94.06 92 HIS A N 1
ATOM 737 C CA . HIS A 1 92 ? 6.844 -5.821 9.938 1.00 94.06 92 HIS A CA 1
ATOM 738 C C . HIS A 1 92 ? 5.361 -5.455 9.759 1.00 94.06 92 HIS A C 1
ATOM 740 O O . HIS A 1 92 ? 4.631 -6.192 9.098 1.00 94.06 92 HIS A O 1
ATOM 746 N N . LEU A 1 93 ? 4.899 -4.315 10.291 1.00 97.62 93 LEU A N 1
ATOM 747 C CA . LEU A 1 93 ? 3.474 -3.949 10.304 1.00 97.62 93 LEU A CA 1
ATOM 748 C C . LEU A 1 93 ? 2.873 -3.703 8.914 1.00 97.62 93 LEU A C 1
ATOM 750 O O . LEU A 1 93 ? 1.667 -3.849 8.744 1.00 97.62 93 LEU A O 1
ATOM 754 N N . LEU A 1 94 ? 3.694 -3.358 7.921 1.00 98.06 94 LEU A N 1
ATOM 755 C CA . LEU A 1 94 ? 3.254 -3.157 6.535 1.00 98.06 94 LEU A CA 1
ATOM 756 C C . LEU A 1 94 ? 3.313 -4.438 5.685 1.00 98.06 94 LEU A C 1
ATOM 758 O O . LEU A 1 94 ? 2.961 -4.418 4.508 1.00 98.06 94 LEU A O 1
ATOM 762 N N . SER A 1 95 ? 3.761 -5.558 6.261 1.00 97.56 95 SER A N 1
ATOM 763 C CA . SER A 1 95 ? 3.857 -6.846 5.563 1.00 97.56 95 SER A CA 1
ATOM 764 C C . SER A 1 95 ? 2.620 -7.733 5.733 1.00 97.56 95 SER A C 1
ATOM 766 O O . SER A 1 95 ? 2.438 -8.647 4.933 1.00 97.56 95 SER A O 1
ATOM 768 N N . ASP A 1 96 ? 1.782 -7.477 6.741 1.00 97.56 96 ASP A N 1
ATOM 769 C CA . ASP A 1 96 ? 0.585 -8.272 7.033 1.00 97.56 96 ASP A CA 1
ATOM 770 C C . ASP A 1 96 ? -0.588 -7.383 7.464 1.00 97.56 96 ASP A C 1
ATOM 772 O O . ASP A 1 96 ? -0.446 -6.489 8.305 1.00 97.56 96 ASP A O 1
ATOM 776 N N . GLY A 1 97 ? -1.757 -7.621 6.877 1.00 98.12 97 GLY A N 1
ATOM 777 C CA . GLY A 1 97 ? -2.943 -6.798 7.054 1.00 98.12 97 GLY A CA 1
ATOM 778 C C . GLY A 1 97 ? -3.991 -7.022 5.972 1.00 98.12 97 GLY A C 1
ATOM 779 O O . GLY A 1 97 ? -3.984 -8.019 5.254 1.00 98.12 97 GLY A O 1
ATOM 780 N N . THR A 1 98 ? -4.915 -6.076 5.858 1.00 98.75 98 THR A N 1
ATOM 781 C CA . THR A 1 98 ? -5.986 -6.109 4.858 1.00 98.75 98 THR A CA 1
ATOM 782 C C . THR A 1 98 ? -5.954 -4.829 4.041 1.00 98.75 98 THR A C 1
ATOM 784 O O . THR A 1 98 ? -6.006 -3.731 4.601 1.00 98.75 98 THR A O 1
ATOM 787 N N . LEU A 1 99 ? -5.872 -4.977 2.721 1.00 98.75 99 LEU A N 1
ATOM 788 C CA . LEU A 1 99 ? -6.062 -3.892 1.768 1.00 98.75 99 LEU A CA 1
ATOM 789 C C . LEU A 1 99 ? -7.553 -3.775 1.452 1.00 98.75 99 LEU A C 1
ATOM 791 O O . LEU A 1 99 ? -8.209 -4.776 1.213 1.00 98.75 99 LEU A O 1
ATOM 795 N N . TYR A 1 100 ? -8.063 -2.553 1.451 1.00 98.75 100 TYR A N 1
ATOM 796 C CA . TYR A 1 100 ? -9.435 -2.221 1.105 1.00 98.75 100 TYR A CA 1
ATOM 797 C C . TYR A 1 100 ? -9.452 -1.242 -0.064 1.00 98.75 100 TYR A C 1
ATOM 799 O O . TYR A 1 100 ? -8.536 -0.430 -0.211 1.00 98.75 100 TYR A O 1
ATOM 807 N N . VAL A 1 101 ? -10.543 -1.247 -0.822 1.00 98.69 101 VAL A N 1
ATOM 808 C CA . VAL A 1 101 ? -10.873 -0.243 -1.837 1.00 98.69 101 VAL A CA 1
ATOM 809 C C . VAL A 1 101 ? -12.132 0.527 -1.432 1.00 98.69 101 VAL A C 1
ATOM 811 O O . VAL A 1 101 ? -13.050 -0.030 -0.824 1.00 98.69 101 VAL A O 1
ATOM 814 N N . ALA A 1 102 ? -12.168 1.826 -1.721 1.00 98.50 102 ALA A N 1
ATOM 815 C CA . ALA A 1 102 ? -13.306 2.683 -1.418 1.00 98.50 102 ALA A CA 1
ATOM 816 C C . ALA A 1 102 ? -14.439 2.511 -2.441 1.00 98.50 102 ALA A C 1
ATOM 818 O O . ALA A 1 102 ? -14.217 2.589 -3.651 1.00 98.50 102 ALA A O 1
ATOM 819 N N . ARG A 1 103 ? -15.676 2.393 -1.948 1.00 98.56 103 ARG A N 1
ATOM 820 C CA . ARG A 1 103 ? -16.901 2.661 -2.709 1.00 98.56 103 ARG A CA 1
ATOM 821 C C . ARG A 1 103 ? -17.602 3.874 -2.105 1.00 98.56 103 ARG A C 1
ATOM 823 O O . ARG A 1 103 ? -17.980 3.849 -0.938 1.00 98.56 103 ARG A O 1
ATOM 830 N N . PHE A 1 104 ? -17.792 4.913 -2.913 1.00 97.94 104 PHE A N 1
ATOM 831 C CA . PHE A 1 104 ? -18.580 6.090 -2.551 1.00 97.94 104 PHE A CA 1
ATOM 832 C C . PHE A 1 104 ? -20.033 5.861 -2.969 1.00 97.94 104 PHE A C 1
ATOM 834 O O . PHE A 1 104 ? -20.299 5.569 -4.136 1.00 97.94 104 PHE A O 1
ATOM 841 N N . ASN A 1 105 ? -20.956 5.960 -2.017 1.00 98.38 105 ASN A N 1
ATOM 842 C CA . ASN A 1 105 ? -22.378 5.735 -2.247 1.00 98.38 105 ASN A CA 1
ATOM 843 C C . ASN A 1 105 ? -23.084 7.051 -2.626 1.00 98.38 105 ASN A C 1
ATOM 845 O O . ASN A 1 105 ? -22.599 8.145 -2.333 1.00 98.38 105 ASN A O 1
ATOM 849 N N . GLU A 1 106 ? -24.253 6.952 -3.266 1.00 98.19 106 GLU A N 1
ATOM 850 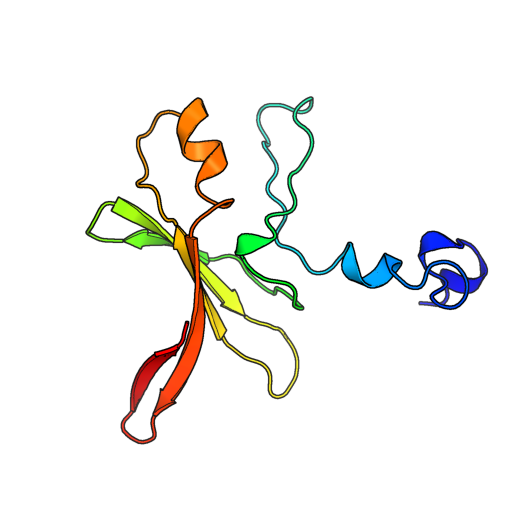C CA . GLU A 1 106 ? -25.028 8.119 -3.731 1.00 98.19 106 GLU A CA 1
ATOM 851 C C . GLU A 1 106 ? -25.484 9.044 -2.591 1.00 98.19 106 GLU A C 1
ATOM 853 O O . GLU A 1 106 ? -25.680 10.240 -2.801 1.00 98.19 106 GLU A O 1
ATOM 858 N N . ASP A 1 107 ? -25.628 8.507 -1.378 1.00 98.00 107 ASP A N 1
ATOM 859 C CA . ASP A 1 107 ? -26.035 9.246 -0.180 1.00 98.00 107 ASP A CA 1
ATOM 860 C C . ASP A 1 107 ? -24.870 9.977 0.518 1.00 98.00 107 ASP A C 1
ATOM 862 O O . ASP A 1 107 ? -25.058 10.581 1.576 1.00 98.00 107 ASP A O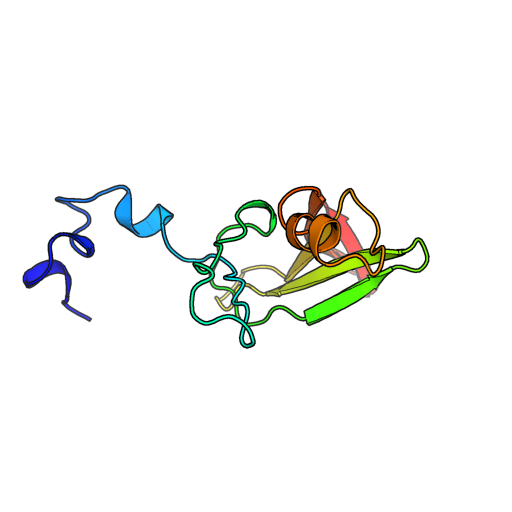 1
ATOM 866 N N . GLY A 1 108 ? -23.665 9.934 -0.061 1.00 97.62 108 GLY A N 1
ATOM 867 C CA . GLY A 1 108 ? -22.456 10.535 0.501 1.00 97.62 108 GLY A CA 1
ATOM 868 C C . GLY A 1 108 ? -21.763 9.684 1.567 1.00 97.62 108 GLY A C 1
ATOM 869 O O . GLY A 1 108 ? -20.763 10.126 2.136 1.00 97.62 108 GLY A O 1
ATOM 870 N N . THR A 1 109 ? -22.253 8.472 1.842 1.00 98.19 109 THR A N 1
ATOM 871 C CA . THR A 1 109 ? -21.546 7.505 2.689 1.00 98.19 109 THR A CA 1
ATOM 872 C C . THR A 1 109 ? -20.441 6.788 1.912 1.00 98.19 109 THR A C 1
ATOM 874 O O . THR A 1 109 ? -20.348 6.858 0.683 1.00 98.19 109 THR A O 1
ATOM 877 N N . LEU A 1 110 ? -19.565 6.103 2.647 1.00 97.62 110 LEU A N 1
ATOM 878 C CA . LEU A 1 110 ? -18.446 5.363 2.085 1.00 97.62 110 LEU A CA 1
ATOM 879 C C . LEU A 1 110 ? -18.356 3.978 2.719 1.00 97.62 110 LEU A C 1
ATOM 881 O O . LEU A 1 110 ? -18.369 3.847 3.943 1.00 97.62 110 LEU A O 1
ATOM 885 N N . ASP A 1 111 ? -18.173 2.975 1.866 1.00 98.50 111 ASP A N 1
ATOM 886 C CA . ASP A 1 111 ? -17.846 1.612 2.257 1.00 98.50 111 ASP A CA 1
ATOM 887 C C . ASP A 1 111 ? -16.402 1.277 1.887 1.00 98.50 111 ASP A C 1
ATOM 889 O O . ASP A 1 111 ? -15.921 1.593 0.798 1.00 98.50 111 ASP A O 1
ATOM 893 N N . TRP A 1 112 ? -15.722 0.579 2.792 1.00 98.38 112 TRP A N 1
ATOM 894 C CA . TRP A 1 112 ? -14.428 -0.039 2.522 1.00 98.38 112 TRP A CA 1
ATOM 895 C C . TRP A 1 112 ? -14.641 -1.515 2.202 1.00 98.38 112 TRP A C 1
ATOM 897 O O . TRP A 1 112 ? -15.071 -2.274 3.071 1.00 98.38 112 TRP A O 1
ATOM 907 N N . LEU A 1 113 ? -14.335 -1.919 0.972 1.00 98.31 113 LEU A N 1
ATOM 908 C CA . LEU A 1 113 ? -14.471 -3.298 0.504 1.00 98.31 113 LEU A CA 1
ATOM 909 C C . LEU A 1 113 ? -13.106 -4.003 0.589 1.00 98.31 113 LEU A C 1
ATOM 911 O O . LEU A 1 113 ? -12.148 -3.425 0.075 1.00 98.31 113 LEU A O 1
ATOM 915 N N . PRO A 1 114 ? -12.988 -5.166 1.262 1.00 94.44 114 PRO A N 1
ATOM 916 C CA . PRO A 1 114 ? -11.737 -5.926 1.342 1.00 94.44 114 PRO A CA 1
ATOM 917 C C . PRO A 1 114 ? -11.405 -6.665 0.037 1.00 94.44 114 PRO A C 1
ATOM 919 O O . PRO A 1 114 ? -12.342 -6.933 -0.753 1.00 94.44 114 PRO A O 1
#

Mean predicted aligned error: 2.92 Å

Radius of gyration: 17.04 Å; Cα contacts (8 Å, |Δi|>4): 199; chains: 1; bounding box: 49×21×47 Å

Solvent-accessible surface area (backbone atoms only — not comparable to full-atom values): 6837 Å² total; per-residue (Å²): 135,74,55,40,82,80,38,59,74,61,17,56,92,80,30,68,67,44,67,75,79,52,44,55,56,68,52,71,58,92,88,40,91,83,58,77,68,44,71,32,66,55,67,45,78,47,55,66,74,54,72,52,72,50,69,46,99,88,36,24,45,32,36,40,32,37,33,80,55,89,94,59,55,45,36,37,28,37,26,70,48,57,70,72,87,46,66,87,62,46,76,51,35,62,67,42,60,48,46,26,40,61,44,80,44,96,87,73,48,75,48,77,44,111

pLDDT: mean 96.94, std 2.34, range [81.06, 98.81]

Secondary structure (DSSP, 8-state):
--GGGT-GGG-TTT-TTGGGG-S--EE--TT-TTSPPEE-GGG-SS-B---EEEE-TTSEEEEEEEB-STT--EEEEEEEEEP-S-HHHHTTTTTSEEEEEEEE-TTS-EEEE-